Protein AF-A0AAQ3NGY7-F1 (afdb_monomer_lite)

Structure (mmCIF, N/CA/C/O backbone):
data_AF-A0AAQ3NGY7-F1
#
_entry.id   AF-A0AAQ3NGY7-F1
#
loop_
_atom_site.group_PDB
_atom_site.id
_atom_site.type_symbol
_atom_site.label_atom_id
_atom_site.label_alt_id
_atom_site.label_comp_id
_atom_site.label_asym_id
_atom_site.label_entity_id
_atom_site.label_seq_id
_atom_site.pdbx_PDB_ins_code
_atom_site.Cartn_x
_atom_site.Cartn_y
_atom_site.Cartn_z
_atom_site.occupancy
_atom_site.B_iso_or_equiv
_atom_site.auth_seq_id
_atom_site.auth_comp_id
_atom_site.auth_asym_id
_atom_site.auth_atom_id
_atom_site.pdbx_PDB_model_num
ATOM 1 N N . MET A 1 1 ? 16.615 -3.965 -99.301 1.00 40.66 1 MET A N 1
ATOM 2 C CA . MET A 1 1 ? 17.135 -5.156 -98.601 1.00 40.66 1 MET A CA 1
ATOM 3 C C . MET A 1 1 ? 18.200 -4.646 -97.644 1.00 40.66 1 MET A C 1
ATOM 5 O O . MET A 1 1 ? 19.289 -4.328 -98.091 1.00 40.66 1 MET A O 1
ATOM 9 N N . TRP A 1 2 ? 17.831 -4.377 -96.390 1.00 39.50 2 TRP A N 1
ATOM 10 C CA . TRP A 1 2 ? 18.742 -3.807 -95.392 1.00 39.50 2 TRP A CA 1
ATOM 11 C C . TRP A 1 2 ? 19.362 -4.967 -94.616 1.00 39.50 2 TRP A C 1
ATOM 13 O O . TRP A 1 2 ? 18.642 -5.725 -93.971 1.00 39.50 2 TRP A O 1
ATOM 23 N N . THR A 1 3 ? 20.672 -5.150 -94.731 1.00 55.34 3 THR A N 1
ATOM 24 C CA . THR A 1 3 ? 21.420 -6.124 -93.935 1.00 55.34 3 THR A CA 1
ATOM 25 C C . THR A 1 3 ? 21.596 -5.552 -92.530 1.00 55.34 3 THR A C 1
ATOM 27 O O . THR A 1 3 ? 22.329 -4.583 -92.346 1.00 55.34 3 THR A O 1
ATOM 30 N N . LEU A 1 4 ? 20.880 -6.112 -91.553 1.00 51.44 4 LEU A N 1
ATOM 31 C CA . LEU A 1 4 ? 21.079 -5.827 -90.132 1.00 51.44 4 LEU A CA 1
ATOM 32 C C . LEU A 1 4 ? 22.452 -6.364 -89.717 1.00 51.44 4 LEU A C 1
ATOM 34 O O . LEU A 1 4 ? 22.656 -7.573 -89.649 1.00 51.44 4 LEU A O 1
ATOM 38 N N . ASP A 1 5 ? 23.389 -5.454 -89.477 1.00 50.38 5 ASP A N 1
ATOM 39 C CA . ASP A 1 5 ? 24.713 -5.771 -88.957 1.00 50.38 5 ASP A CA 1
ATOM 40 C C . ASP A 1 5 ? 24.608 -6.082 -87.454 1.00 50.38 5 ASP A C 1
ATOM 42 O O . ASP A 1 5 ? 24.429 -5.198 -86.613 1.00 50.38 5 ASP A O 1
ATOM 46 N N . THR A 1 6 ? 24.663 -7.370 -87.112 1.00 61.38 6 THR A N 1
ATOM 47 C CA . THR A 1 6 ? 24.601 -7.896 -85.739 1.00 61.38 6 THR A CA 1
ATOM 48 C C . THR A 1 6 ? 25.964 -7.896 -85.033 1.00 61.38 6 THR A C 1
ATOM 50 O O . THR A 1 6 ? 26.165 -8.657 -84.088 1.00 61.38 6 THR A O 1
ATOM 53 N N . SER A 1 7 ? 26.910 -7.046 -85.447 1.00 60.12 7 SER A N 1
ATOM 54 C CA . SER A 1 7 ? 28.262 -6.991 -84.862 1.00 60.12 7 SER A CA 1
ATOM 55 C C . SER A 1 7 ? 28.332 -6.436 -83.427 1.00 60.12 7 SER A C 1
ATOM 57 O O . SER A 1 7 ? 29.383 -6.502 -82.796 1.00 60.12 7 SER A O 1
ATOM 59 N N . TRP A 1 8 ? 27.226 -5.939 -82.860 1.00 56.81 8 TRP A N 1
ATOM 60 C CA . TRP A 1 8 ? 27.184 -5.356 -81.506 1.00 56.81 8 TRP A CA 1
ATOM 61 C C . TRP A 1 8 ? 26.731 -6.323 -80.398 1.00 56.81 8 TRP A C 1
ATOM 63 O O . TRP A 1 8 ? 26.756 -5.954 -79.228 1.00 56.81 8 TRP A O 1
ATOM 73 N N . LEU A 1 9 ? 26.312 -7.552 -80.730 1.00 55.22 9 LEU A N 1
ATOM 74 C CA . LEU A 1 9 ? 25.715 -8.492 -79.762 1.00 55.22 9 LEU A CA 1
ATOM 75 C C . LEU A 1 9 ? 26.707 -9.466 -79.099 1.00 55.22 9 LEU A C 1
ATOM 77 O O . LEU A 1 9 ? 26.290 -10.327 -78.329 1.00 55.22 9 LEU A O 1
ATOM 81 N N . LEU A 1 10 ? 28.011 -9.329 -79.352 1.00 58.09 10 LEU A N 1
ATOM 82 C CA . LEU A 1 10 ? 29.058 -10.175 -78.762 1.00 58.09 10 LEU A CA 1
ATOM 83 C C . LEU A 1 10 ? 30.202 -9.353 -78.155 1.00 58.09 10 LEU A C 1
ATOM 85 O O . LEU A 1 10 ? 31.378 -9.644 -78.362 1.00 58.09 10 LEU A O 1
ATOM 89 N N . THR A 1 11 ? 29.878 -8.335 -77.357 1.00 59.56 11 THR A N 1
ATOM 90 C CA . THR A 1 11 ? 30.854 -7.847 -76.379 1.00 59.56 11 THR A CA 1
ATOM 91 C C . THR A 1 11 ? 30.795 -8.768 -75.156 1.00 59.56 11 THR A C 1
ATOM 93 O O . THR A 1 11 ? 29.754 -8.866 -74.503 1.00 59.56 11 THR A O 1
ATOM 96 N N . PRO A 1 12 ? 31.870 -9.508 -74.830 1.00 55.53 12 PRO A N 1
ATOM 97 C CA . PRO A 1 12 ? 31.895 -10.276 -73.598 1.00 55.53 12 PRO A CA 1
ATOM 98 C C . PRO A 1 12 ? 31.772 -9.295 -72.432 1.00 55.53 12 PRO A C 1
ATOM 100 O O . PRO A 1 12 ? 32.579 -8.371 -72.301 1.00 55.53 12 PRO A O 1
ATOM 103 N N . ILE A 1 13 ? 30.756 -9.491 -71.588 1.00 62.22 13 ILE A N 1
ATOM 104 C CA . ILE A 1 13 ? 30.652 -8.818 -70.294 1.00 62.22 13 ILE A CA 1
ATOM 105 C C . ILE A 1 13 ? 31.913 -9.203 -69.530 1.00 62.22 13 ILE A C 1
ATOM 107 O O . ILE A 1 13 ? 32.060 -10.332 -69.066 1.00 62.22 13 ILE A O 1
ATOM 111 N N . LYS A 1 14 ? 32.863 -8.271 -69.474 1.00 49.41 14 LYS A N 1
ATOM 112 C CA . LYS A 1 14 ? 34.100 -8.416 -68.720 1.00 49.41 14 LYS A CA 1
ATOM 113 C C . LYS A 1 14 ? 33.700 -8.619 -67.257 1.00 49.41 14 LYS A C 1
ATOM 115 O O . LYS A 1 14 ? 33.119 -7.693 -66.688 1.00 49.41 14 LYS A O 1
ATOM 120 N N . PRO A 1 15 ? 33.953 -9.786 -66.638 1.00 56.72 15 PRO A N 1
ATOM 121 C CA . PRO A 1 15 ? 33.690 -9.938 -65.221 1.00 56.72 15 PRO A CA 1
ATOM 122 C C . PRO A 1 15 ? 34.604 -8.958 -64.491 1.00 56.72 15 PRO A C 1
ATOM 124 O O . PRO A 1 15 ? 35.832 -9.028 -64.595 1.00 56.72 15 PRO A O 1
ATOM 127 N N . SER A 1 16 ? 33.993 -7.993 -63.808 1.00 60.56 16 SER A N 1
ATOM 128 C CA . SER A 1 16 ? 34.690 -7.119 -62.875 1.00 60.56 16 SER A CA 1
ATOM 129 C C . SER A 1 16 ? 35.512 -7.992 -61.925 1.00 60.56 16 SER A C 1
ATOM 131 O O . SER A 1 16 ? 34.983 -8.987 -61.421 1.00 60.56 16 SER A O 1
ATOM 133 N N . PRO A 1 17 ? 36.789 -7.671 -61.666 1.00 50.34 17 PRO A N 1
ATOM 134 C CA . PRO A 1 17 ? 37.567 -8.425 -60.704 1.00 50.34 17 PRO A CA 1
ATOM 135 C C . PRO A 1 17 ? 36.963 -8.175 -59.322 1.00 50.34 17 PRO A C 1
ATOM 137 O O . PRO A 1 17 ? 37.227 -7.157 -58.687 1.00 50.34 17 PRO A O 1
ATOM 140 N N . LEU A 1 18 ? 36.169 -9.126 -58.835 1.00 56.53 18 LEU A N 1
ATOM 141 C CA . LEU A 1 18 ? 35.694 -9.197 -57.453 1.00 56.53 18 LEU A CA 1
ATOM 142 C C . LEU A 1 18 ? 36.848 -9.531 -56.483 1.00 56.53 18 LEU A C 1
ATOM 144 O O . LEU A 1 18 ? 36.648 -10.209 -55.492 1.00 56.53 18 LEU A O 1
ATOM 148 N N . ASN A 1 19 ? 38.074 -9.098 -56.773 1.00 60.59 19 ASN A N 1
ATOM 149 C CA . ASN A 1 19 ? 39.289 -9.496 -56.070 1.00 60.59 19 ASN A CA 1
ATOM 150 C C . ASN A 1 19 ? 40.207 -8.280 -55.896 1.00 60.59 19 ASN A C 1
ATOM 152 O O . ASN A 1 19 ? 41.354 -8.273 -56.329 1.00 60.59 19 ASN A O 1
ATOM 156 N N . HIS A 1 20 ? 39.693 -7.221 -55.281 1.00 59.25 20 HIS A N 1
ATOM 157 C CA . HIS A 1 20 ? 40.543 -6.297 -54.535 1.00 59.25 20 HIS A CA 1
ATOM 158 C C . HIS A 1 20 ? 39.789 -5.838 -53.292 1.00 59.25 20 HIS A C 1
ATOM 160 O O . HIS A 1 20 ? 39.541 -4.655 -53.064 1.00 59.25 20 HIS A O 1
ATOM 166 N N . LEU A 1 21 ? 39.369 -6.822 -52.497 1.00 58.41 21 LEU A N 1
ATOM 167 C CA . LEU A 1 21 ? 38.907 -6.595 -51.139 1.00 58.41 21 LEU A CA 1
ATOM 168 C C . LEU A 1 21 ? 40.142 -6.181 -50.330 1.00 58.41 21 LEU A C 1
ATOM 170 O O . LEU A 1 21 ? 40.840 -7.015 -49.758 1.00 58.41 21 LEU A O 1
ATOM 174 N N . PHE A 1 22 ? 40.486 -4.890 -50.403 1.00 66.62 22 PHE A N 1
ATOM 175 C CA . PHE A 1 22 ? 41.621 -4.312 -49.692 1.00 66.62 22 PHE A CA 1
ATOM 176 C C . PHE A 1 22 ? 41.545 -4.760 -48.226 1.00 66.62 22 PHE A C 1
ATOM 178 O O . PHE A 1 22 ? 40.459 -4.689 -47.646 1.00 66.62 22 PHE A O 1
ATOM 185 N N . PRO A 1 23 ? 42.646 -5.175 -47.585 1.00 72.56 23 PRO A N 1
ATOM 186 C CA . PRO A 1 23 ? 42.620 -5.674 -46.207 1.00 72.56 23 PRO A CA 1
ATOM 187 C C . PRO A 1 23 ? 41.948 -4.698 -45.221 1.00 72.56 23 PRO A C 1
ATOM 189 O O . PRO A 1 23 ? 41.300 -5.125 -44.268 1.00 72.56 23 PRO A O 1
ATOM 192 N N . GLY A 1 24 ? 41.993 -3.389 -45.506 1.00 77.44 24 GLY A N 1
ATOM 193 C CA . GLY A 1 24 ? 41.265 -2.367 -44.747 1.00 77.44 24 GLY A CA 1
ATOM 194 C C . GLY A 1 24 ? 39.735 -2.452 -44.844 1.00 77.44 24 GLY A C 1
ATOM 195 O O . GLY A 1 24 ? 39.053 -2.158 -43.870 1.00 77.44 24 GLY A O 1
ATOM 196 N N . THR A 1 25 ? 39.170 -2.901 -45.967 1.00 84.00 25 THR A N 1
ATOM 197 C CA . THR A 1 25 ? 37.710 -3.078 -46.111 1.00 84.00 25 THR A CA 1
ATOM 198 C C . THR A 1 25 ? 37.188 -4.242 -45.275 1.00 84.00 25 THR A C 1
ATOM 200 O O . THR A 1 25 ? 36.150 -4.109 -44.637 1.00 84.00 25 THR A O 1
ATOM 203 N N . ILE A 1 26 ? 37.941 -5.344 -45.194 1.00 86.31 26 ILE A N 1
ATOM 204 C CA . ILE A 1 26 ? 37.611 -6.487 -44.327 1.00 86.31 26 ILE A CA 1
ATOM 205 C C . ILE A 1 26 ? 37.665 -6.066 -42.863 1.00 86.31 26 ILE A C 1
ATOM 207 O O . ILE A 1 26 ? 36.764 -6.391 -42.097 1.00 86.31 26 ILE A O 1
ATOM 211 N N . PHE A 1 27 ? 38.695 -5.307 -42.485 1.00 88.19 27 PHE A N 1
ATOM 212 C CA . PHE A 1 27 ? 38.842 -4.799 -41.126 1.00 88.19 27 PHE A CA 1
ATOM 213 C C . PHE A 1 27 ? 37.678 -3.886 -40.723 1.00 88.19 27 PHE A C 1
ATOM 215 O O . PHE A 1 27 ? 37.120 -4.051 -39.644 1.00 88.19 27 PHE A O 1
ATOM 222 N N . LEU A 1 28 ? 37.260 -2.969 -41.602 1.00 88.94 28 LEU A N 1
ATOM 223 C CA . LEU A 1 28 ? 36.109 -2.099 -41.350 1.00 88.94 28 LEU A CA 1
ATOM 224 C C . LEU A 1 28 ? 34.794 -2.878 -41.266 1.00 88.94 28 LEU A C 1
ATOM 226 O O . LEU A 1 28 ? 33.952 -2.554 -40.436 1.00 88.94 28 LEU A O 1
ATOM 230 N N . LEU A 1 29 ? 34.619 -3.914 -42.086 1.00 89.38 29 LEU A N 1
ATOM 231 C CA . LEU A 1 29 ? 33.411 -4.739 -42.087 1.00 89.38 29 LEU A CA 1
ATOM 232 C C . LEU A 1 29 ? 33.351 -5.651 -40.850 1.00 89.38 29 LEU A C 1
ATOM 234 O O . LEU A 1 29 ? 32.287 -5.812 -40.261 1.00 89.38 29 LEU A O 1
ATOM 238 N N . LEU A 1 30 ? 34.498 -6.169 -40.399 1.00 89.50 30 LEU A N 1
ATOM 239 C CA . LEU A 1 30 ? 34.632 -6.902 -39.138 1.00 89.50 30 LEU A CA 1
ATOM 240 C C . LEU A 1 30 ? 34.404 -5.987 -37.928 1.00 89.50 30 LEU A C 1
ATOM 242 O O . LEU A 1 30 ? 33.707 -6.374 -36.996 1.00 89.50 30 LEU A O 1
ATOM 246 N N . LEU A 1 31 ? 34.945 -4.766 -37.954 1.00 90.00 31 LEU A N 1
ATOM 247 C CA . LEU A 1 31 ? 34.706 -3.756 -36.924 1.00 90.00 31 LEU A CA 1
ATOM 248 C C . LEU A 1 31 ? 33.225 -3.370 -36.875 1.00 90.00 31 LEU A C 1
ATOM 250 O O . LEU A 1 31 ? 32.654 -3.292 -35.794 1.00 90.00 31 LEU A O 1
ATOM 254 N N . LEU A 1 32 ? 32.584 -3.191 -38.031 1.00 91.25 32 LEU A N 1
ATOM 255 C CA . LEU A 1 32 ? 31.153 -2.922 -38.121 1.00 91.25 32 LEU A CA 1
ATOM 256 C C . LEU A 1 32 ? 30.330 -4.100 -37.586 1.00 91.25 32 LEU A C 1
ATOM 258 O O . LEU A 1 32 ? 29.405 -3.876 -36.819 1.00 91.25 32 LEU A O 1
ATOM 262 N N . LEU A 1 33 ? 30.686 -5.345 -37.916 1.00 89.44 33 LEU A N 1
ATOM 263 C CA . LEU A 1 33 ? 30.034 -6.537 -37.361 1.00 89.44 33 LEU A CA 1
ATOM 264 C C . LEU A 1 33 ? 30.200 -6.634 -35.839 1.00 89.44 33 LEU A C 1
ATOM 266 O O . LEU A 1 33 ? 29.231 -6.933 -35.149 1.00 89.44 33 LEU A O 1
ATOM 270 N N . LEU A 1 34 ? 31.387 -6.335 -35.303 1.00 88.44 34 LEU A N 1
ATOM 271 C CA . LEU A 1 34 ? 31.624 -6.300 -33.856 1.00 88.44 34 LEU A CA 1
ATOM 272 C C . LEU A 1 34 ? 30.818 -5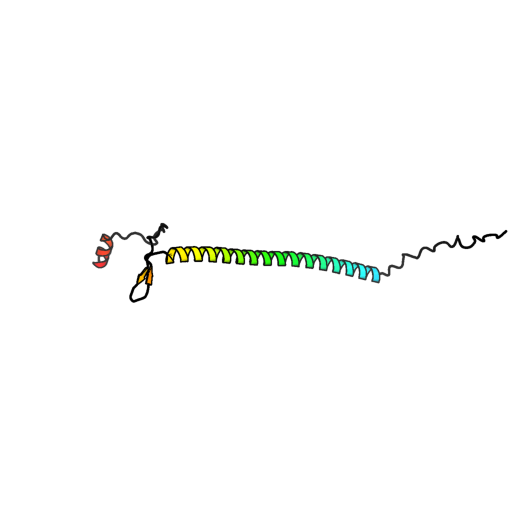.191 -33.169 1.00 88.44 34 LEU A C 1
ATOM 274 O O . LEU A 1 34 ? 30.259 -5.419 -32.098 1.00 88.44 34 LEU A O 1
ATOM 278 N N . LEU A 1 35 ? 30.714 -4.014 -33.791 1.00 88.50 35 LEU A N 1
ATOM 279 C CA . LEU A 1 35 ? 29.892 -2.914 -33.288 1.00 88.50 35 LEU A CA 1
ATOM 280 C C . LEU A 1 35 ? 28.395 -3.235 -33.361 1.00 88.50 35 LEU A C 1
ATOM 282 O O . LEU A 1 35 ? 27.672 -2.920 -32.423 1.00 88.50 35 LEU A O 1
ATOM 286 N N . LEU A 1 36 ? 27.931 -3.896 -34.424 1.00 88.75 36 LEU A N 1
ATOM 287 C CA . LEU A 1 36 ? 26.537 -4.324 -34.566 1.00 88.75 36 LEU A CA 1
ATOM 288 C C . LEU A 1 36 ? 26.175 -5.413 -33.553 1.00 88.75 36 LEU A C 1
ATOM 290 O O . LEU A 1 36 ? 25.120 -5.335 -32.929 1.00 88.75 36 LEU A O 1
ATOM 294 N N . GLN A 1 37 ? 27.064 -6.383 -33.333 1.00 85.00 37 GLN A N 1
ATOM 295 C CA . GLN A 1 37 ? 26.879 -7.414 -32.314 1.00 85.00 37 GLN A CA 1
ATOM 296 C C . GLN A 1 37 ? 26.864 -6.804 -30.904 1.00 85.00 37 GLN A C 1
ATOM 298 O O . GLN A 1 37 ? 26.015 -7.153 -30.088 1.00 85.00 37 GLN A O 1
ATOM 303 N N . GLY A 1 38 ? 27.765 -5.856 -30.626 1.00 79.25 38 GLY A N 1
ATOM 304 C CA . GLY A 1 38 ? 27.795 -5.130 -29.356 1.00 79.25 38 GLY A CA 1
ATOM 305 C C . GLY A 1 38 ? 26.537 -4.289 -29.131 1.00 79.25 38 GLY A C 1
ATOM 306 O O . GLY A 1 38 ? 25.947 -4.345 -28.057 1.00 79.25 38 GLY A O 1
ATOM 307 N N . PHE A 1 39 ? 26.083 -3.560 -30.152 1.00 80.25 39 PHE A N 1
ATOM 308 C CA . PHE A 1 39 ? 24.863 -2.755 -30.087 1.00 80.25 39 PHE A CA 1
ATOM 309 C C . PHE A 1 39 ? 23.616 -3.617 -29.847 1.00 80.25 39 PHE A C 1
ATOM 311 O O . PHE A 1 39 ? 22.794 -3.273 -29.002 1.00 80.25 39 PHE A O 1
ATOM 318 N N . PHE A 1 40 ? 23.514 -4.768 -30.520 1.00 75.31 40 PHE A N 1
ATOM 319 C CA . PHE A 1 40 ? 22.421 -5.724 -30.328 1.00 75.31 40 PHE A CA 1
ATOM 320 C C . PHE A 1 40 ? 22.347 -6.237 -28.879 1.00 75.31 40 PHE A C 1
ATOM 322 O O . PHE A 1 40 ? 21.279 -6.213 -28.272 1.00 75.31 40 PHE A O 1
ATOM 329 N N . VAL A 1 41 ? 23.490 -6.604 -28.284 1.00 69.19 41 VAL A N 1
ATOM 330 C CA . VAL A 1 41 ? 23.561 -7.047 -26.878 1.00 69.19 41 VAL A CA 1
ATOM 331 C C . VAL A 1 41 ? 23.191 -5.921 -25.904 1.00 69.19 41 VAL A C 1
ATOM 333 O O . VAL A 1 41 ? 22.519 -6.171 -24.905 1.00 69.19 41 VAL A O 1
ATOM 336 N N . ILE A 1 42 ? 23.583 -4.675 -26.191 1.00 71.81 42 ILE A N 1
ATOM 337 C CA . ILE A 1 42 ? 23.223 -3.512 -25.362 1.00 71.81 42 ILE A CA 1
ATOM 338 C C . ILE A 1 42 ? 21.710 -3.250 -25.415 1.00 71.81 42 ILE A C 1
ATOM 340 O O . ILE A 1 42 ? 21.105 -3.010 -24.373 1.00 71.81 42 ILE A O 1
ATOM 344 N N . SER A 1 43 ? 21.083 -3.338 -26.593 1.00 72.88 43 SER A N 1
ATOM 345 C CA . SER A 1 43 ? 19.629 -3.162 -26.734 1.00 72.88 43 SER A CA 1
ATOM 346 C C . SER A 1 43 ? 18.822 -4.234 -25.991 1.00 72.88 43 SER A C 1
ATOM 348 O O . SER A 1 43 ? 17.789 -3.923 -25.399 1.00 72.88 43 SER A O 1
ATOM 350 N N . GLU A 1 44 ? 19.289 -5.484 -25.979 1.00 77.12 44 GLU A N 1
ATOM 351 C CA . GLU A 1 44 ? 18.623 -6.564 -25.242 1.00 77.12 44 GLU A CA 1
ATOM 352 C C . GLU A 1 44 ? 18.763 -6.400 -23.717 1.00 77.12 44 GLU A C 1
ATOM 354 O O . GLU A 1 44 ? 17.814 -6.651 -22.970 1.00 77.12 44 GLU A O 1
ATOM 359 N N . PHE A 1 45 ? 19.903 -5.879 -23.248 1.00 71.06 45 PHE A N 1
ATOM 360 C CA . PHE A 1 45 ? 20.116 -5.566 -21.832 1.00 71.06 45 PHE A CA 1
ATOM 361 C C . PHE A 1 45 ? 19.201 -4.433 -21.335 1.00 71.06 45 PHE A C 1
ATOM 363 O O . PHE A 1 45 ? 18.657 -4.511 -20.233 1.00 71.06 45 PHE A O 1
ATOM 370 N N . ASP A 1 46 ? 18.987 -3.405 -22.158 1.00 79.56 46 ASP A N 1
ATOM 371 C CA . ASP A 1 46 ? 18.145 -2.254 -21.810 1.00 79.56 46 ASP A CA 1
ATOM 372 C C . ASP A 1 46 ? 16.653 -2.637 -21.730 1.00 79.56 46 ASP A C 1
ATOM 374 O O . ASP A 1 46 ? 15.927 -2.207 -20.834 1.00 79.56 46 ASP A O 1
ATOM 378 N N . SER A 1 47 ? 16.198 -3.551 -22.597 1.00 81.00 47 SER A N 1
ATOM 379 C CA . SER A 1 47 ? 14.829 -4.086 -22.555 1.00 81.00 47 SER A CA 1
ATOM 380 C C . SER A 1 47 ? 14.541 -4.879 -21.270 1.00 81.00 47 SER A C 1
ATOM 382 O O . SER A 1 47 ? 13.487 -4.708 -20.647 1.00 81.00 47 SER A O 1
ATOM 384 N N . ALA A 1 48 ? 15.488 -5.704 -20.814 1.00 83.06 48 ALA A N 1
ATOM 385 C CA . ALA A 1 48 ? 15.348 -6.434 -19.553 1.00 83.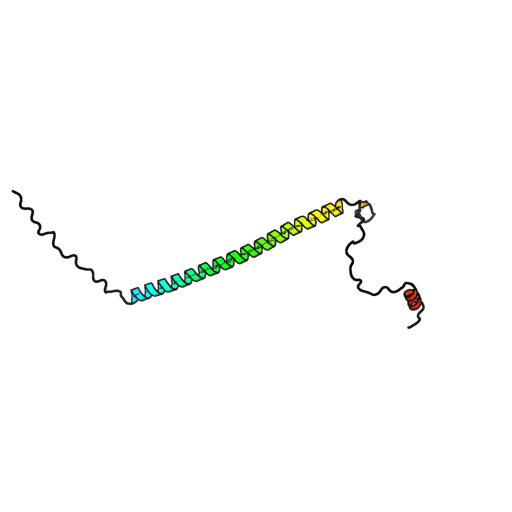06 48 ALA A CA 1
ATOM 386 C C . ALA A 1 48 ? 15.341 -5.492 -18.332 1.00 83.06 48 ALA A C 1
ATOM 388 O O . ALA A 1 48 ? 14.636 -5.731 -17.351 1.00 83.06 48 ALA A O 1
ATOM 389 N N . LEU A 1 49 ? 16.097 -4.393 -18.394 1.00 84.00 49 LEU A N 1
ATOM 390 C CA . LEU A 1 49 ? 16.144 -3.398 -17.327 1.00 84.00 49 LEU A CA 1
ATOM 391 C C . LEU A 1 49 ? 14.848 -2.574 -17.264 1.00 84.00 49 LEU A C 1
ATOM 393 O O . LEU A 1 49 ? 14.301 -2.382 -16.177 1.00 84.00 49 LEU A O 1
ATOM 397 N N . LEU A 1 50 ? 14.310 -2.166 -18.418 1.00 83.62 50 LEU A N 1
ATOM 398 C CA . LEU A 1 50 ? 13.019 -1.479 -18.519 1.00 83.62 50 LEU A CA 1
ATOM 399 C C . LEU A 1 50 ? 11.868 -2.331 -17.975 1.00 83.62 50 LEU A C 1
ATOM 401 O O . LEU A 1 50 ? 11.100 -1.855 -17.142 1.00 83.62 50 LEU A O 1
ATOM 405 N N . THR A 1 51 ? 11.789 -3.609 -18.354 1.00 85.56 51 THR A N 1
ATOM 406 C CA . THR A 1 51 ? 10.725 -4.509 -17.867 1.00 85.56 51 THR A CA 1
ATOM 407 C C . THR A 1 51 ? 10.795 -4.741 -16.354 1.00 85.56 51 THR A C 1
ATOM 409 O O . THR A 1 51 ? 9.762 -4.823 -15.686 1.00 85.56 51 THR A O 1
ATOM 412 N N . LEU A 1 52 ? 11.998 -4.791 -15.772 1.00 86.25 52 LEU A N 1
ATOM 413 C CA . LEU A 1 52 ? 12.171 -4.901 -14.323 1.00 86.25 52 LEU A CA 1
ATOM 414 C C . LEU A 1 52 ? 11.707 -3.636 -13.591 1.00 86.25 52 LEU A C 1
ATOM 416 O O . LEU A 1 52 ? 11.073 -3.737 -12.537 1.00 86.25 52 LEU A O 1
ATOM 420 N N . ILE A 1 53 ? 12.005 -2.452 -14.132 1.00 86.19 53 ILE A N 1
ATOM 421 C CA . ILE A 1 53 ? 11.545 -1.179 -13.563 1.00 86.19 53 ILE A CA 1
ATOM 422 C C . ILE A 1 53 ? 10.019 -1.090 -13.636 1.00 86.19 53 ILE A C 1
ATOM 424 O O . ILE A 1 53 ? 9.387 -0.831 -12.612 1.00 86.19 53 ILE A O 1
ATOM 428 N N . GLU A 1 54 ? 9.423 -1.400 -14.789 1.00 86.19 54 GLU A N 1
ATOM 429 C CA . GLU A 1 54 ? 7.966 -1.421 -14.960 1.00 86.19 54 GLU A CA 1
ATOM 430 C C . GLU A 1 54 ? 7.288 -2.383 -13.978 1.00 86.19 54 GLU A C 1
ATOM 432 O O . GLU A 1 54 ? 6.299 -2.022 -13.340 1.00 86.19 54 GLU A O 1
ATOM 437 N N . HIS A 1 55 ? 7.848 -3.579 -13.775 1.00 91.50 55 HIS A N 1
ATOM 438 C CA . HIS A 1 55 ? 7.301 -4.544 -12.824 1.00 91.50 55 HIS A CA 1
ATOM 439 C C . HIS A 1 55 ? 7.340 -4.025 -11.380 1.00 91.50 55 HIS A C 1
ATOM 441 O O . HIS A 1 55 ? 6.385 -4.198 -10.621 1.00 91.50 55 HIS A O 1
ATOM 447 N N . ARG A 1 56 ? 8.428 -3.353 -10.979 1.00 90.19 56 ARG A N 1
ATOM 448 C CA . ARG A 1 56 ? 8.521 -2.753 -9.640 1.00 90.19 56 ARG A CA 1
ATOM 449 C C . ARG A 1 56 ? 7.533 -1.608 -9.461 1.00 90.19 56 ARG A C 1
ATOM 451 O O . ARG A 1 56 ? 6.910 -1.517 -8.405 1.00 90.19 56 ARG A O 1
ATOM 458 N N . GLU A 1 57 ? 7.382 -0.752 -10.463 1.00 91.38 57 GLU A N 1
ATOM 459 C CA . GLU A 1 57 ? 6.404 0.332 -10.419 1.00 91.38 57 GLU A CA 1
ATOM 460 C C . GLU A 1 57 ? 4.972 -0.192 -10.346 1.00 91.38 57 GLU A C 1
ATOM 462 O O . GLU A 1 57 ? 4.171 0.328 -9.569 1.00 91.38 57 GLU A O 1
ATOM 467 N N . ASP A 1 58 ? 4.650 -1.236 -11.107 1.00 92.12 58 ASP A N 1
ATOM 468 C CA . ASP A 1 58 ? 3.333 -1.863 -11.079 1.00 92.12 58 ASP A CA 1
ATOM 469 C C . ASP A 1 58 ? 3.034 -2.490 -9.710 1.00 92.12 58 ASP A C 1
ATOM 471 O O . ASP A 1 58 ? 1.978 -2.237 -9.129 1.00 92.12 58 ASP A O 1
ATOM 475 N N . LEU A 1 59 ? 3.997 -3.200 -9.110 1.00 92.62 59 LEU A N 1
ATOM 476 C CA . LEU A 1 59 ? 3.860 -3.732 -7.750 1.00 92.62 59 LEU A CA 1
ATOM 477 C C . LEU A 1 59 ? 3.602 -2.628 -6.716 1.00 92.62 59 LEU A C 1
ATOM 479 O O . LEU A 1 59 ? 2.744 -2.786 -5.843 1.00 92.62 59 LEU A O 1
ATOM 483 N N . VAL A 1 60 ? 4.314 -1.500 -6.811 1.00 94.25 60 VAL A N 1
ATOM 484 C CA . VAL A 1 60 ? 4.102 -0.350 -5.919 1.00 94.25 60 VAL A CA 1
ATOM 485 C C . VAL A 1 60 ? 2.710 0.244 -6.130 1.00 94.25 60 VAL A C 1
ATOM 487 O O . VAL A 1 60 ? 1.995 0.465 -5.152 1.00 94.25 60 VAL A O 1
ATOM 490 N N . LYS A 1 61 ? 2.284 0.445 -7.381 1.00 95.25 61 LYS A N 1
ATOM 491 C CA . LYS A 1 61 ? 0.944 0.957 -7.708 1.00 95.25 61 LYS A CA 1
ATOM 492 C C . LYS A 1 61 ? -0.147 0.040 -7.159 1.00 95.25 61 LYS A C 1
ATOM 494 O O . LYS A 1 61 ? -1.052 0.512 -6.476 1.00 95.25 61 LYS A O 1
ATOM 499 N N . GLN A 1 62 ? -0.039 -1.269 -7.379 1.00 93.06 62 GLN A N 1
ATOM 500 C CA . GLN A 1 62 ? -0.996 -2.245 -6.857 1.00 93.06 62 GLN A CA 1
ATOM 501 C C . GLN A 1 62 ? -1.027 -2.277 -5.323 1.00 93.06 62 GLN A C 1
ATOM 503 O O . GLN A 1 62 ? -2.104 -2.391 -4.737 1.00 93.06 62 GLN A O 1
ATOM 508 N N . CYS A 1 63 ? 0.134 -2.173 -4.668 1.00 94.50 63 CYS A N 1
ATOM 509 C CA . CYS A 1 63 ? 0.233 -2.107 -3.210 1.00 94.50 63 CYS A CA 1
ATOM 510 C C . CYS A 1 63 ? -0.485 -0.870 -2.663 1.00 94.50 63 CYS A C 1
ATOM 512 O O . CYS A 1 63 ? -1.309 -0.992 -1.758 1.00 94.50 63 CYS A O 1
ATOM 514 N N . LEU A 1 64 ? -0.237 0.301 -3.257 1.00 96.44 64 LEU A N 1
ATOM 515 C CA . LEU A 1 64 ? -0.893 1.545 -2.861 1.00 96.44 64 LEU A CA 1
ATOM 516 C C . LEU A 1 64 ? -2.404 1.479 -3.084 1.00 96.44 64 LEU A C 1
ATOM 518 O O . LEU A 1 64 ? -3.153 1.790 -2.168 1.00 96.44 64 LEU A O 1
ATOM 522 N N . LEU A 1 65 ? -2.865 0.992 -4.240 1.00 97.12 65 LEU A N 1
ATOM 523 C CA . LEU A 1 65 ? -4.296 0.848 -4.526 1.00 97.12 65 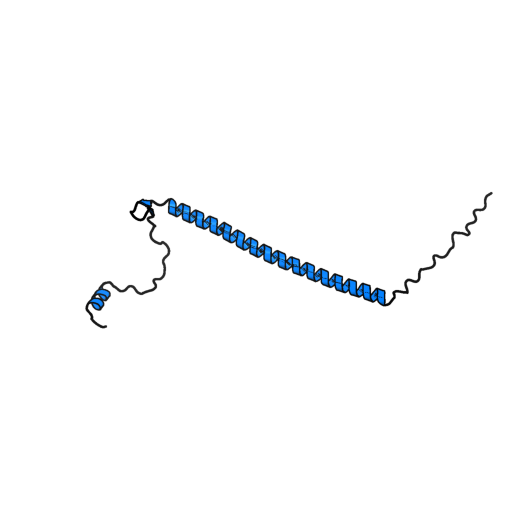LEU A CA 1
ATOM 524 C C . LEU A 1 65 ? -4.999 -0.071 -3.518 1.00 97.12 65 LEU A C 1
ATOM 526 O O . LEU A 1 65 ? -6.035 0.290 -2.957 1.00 97.12 65 LEU A O 1
ATOM 530 N N . LYS A 1 66 ? -4.423 -1.250 -3.249 1.00 96.19 66 LYS A N 1
ATOM 531 C CA . LYS A 1 66 ? -4.965 -2.194 -2.259 1.00 96.19 66 LYS A CA 1
ATOM 532 C C . LYS A 1 66 ? -4.909 -1.621 -0.843 1.00 96.19 66 LYS A C 1
ATOM 534 O O . LYS A 1 66 ? -5.857 -1.799 -0.082 1.00 96.19 66 LYS A O 1
ATOM 539 N N . GLY A 1 67 ? -3.831 -0.915 -0.504 1.00 95.00 67 GLY A N 1
ATOM 540 C CA . GLY A 1 67 ? -3.665 -0.227 0.773 1.00 95.00 67 GLY A CA 1
ATOM 541 C C . GLY A 1 67 ? -4.728 0.847 0.987 1.00 95.00 67 GLY A C 1
ATOM 542 O O . GLY A 1 67 ? -5.382 0.852 2.025 1.00 95.00 67 GLY A O 1
ATOM 543 N N . THR A 1 68 ? -4.974 1.697 -0.012 1.00 96.25 68 THR A N 1
ATOM 544 C CA . THR A 1 68 ? -6.024 2.722 0.037 1.00 96.25 68 THR A CA 1
ATOM 545 C C . THR A 1 68 ? -7.402 2.097 0.210 1.00 96.25 68 THR A C 1
ATOM 547 O O . THR A 1 68 ? -8.159 2.542 1.066 1.00 96.25 68 THR A O 1
ATOM 550 N N . HIS A 1 69 ? -7.715 1.035 -0.535 1.00 96.38 69 HIS A N 1
ATOM 551 C CA . HIS A 1 69 ? -8.994 0.338 -0.396 1.00 96.38 69 HIS A CA 1
ATOM 552 C C . HIS A 1 69 ? -9.190 -0.245 1.014 1.00 96.38 69 HIS A C 1
ATOM 554 O O . HIS A 1 69 ? -10.271 -0.141 1.589 1.00 96.38 69 HIS A O 1
ATOM 560 N N . LEU A 1 70 ? -8.139 -0.828 1.600 1.00 96.25 70 LEU A N 1
ATOM 561 C CA . LEU A 1 70 ? -8.183 -1.355 2.963 1.00 96.25 70 LEU A CA 1
ATOM 562 C C . LEU A 1 70 ? -8.377 -0.243 4.001 1.00 96.25 70 LEU A C 1
ATOM 564 O O . LEU A 1 70 ? -9.226 -0.372 4.879 1.00 96.25 70 LEU A O 1
ATOM 568 N N . VAL A 1 71 ? -7.603 0.841 3.903 1.00 95.56 71 VAL A N 1
ATOM 569 C CA . VAL A 1 71 ? -7.703 1.978 4.829 1.00 95.56 71 VAL A CA 1
ATOM 570 C C . VAL A 1 71 ? -9.078 2.626 4.737 1.00 95.56 71 VAL A C 1
ATOM 572 O O . VAL A 1 71 ? -9.656 2.932 5.774 1.00 95.56 71 VAL A O 1
ATOM 575 N N . GLN A 1 72 ? -9.631 2.766 3.531 1.00 95.88 72 GLN A N 1
ATOM 576 C CA . GLN A 1 72 ? -10.984 3.279 3.337 1.00 95.88 72 GLN A CA 1
ATOM 577 C C . GLN A 1 72 ? -12.019 2.386 4.029 1.00 95.88 72 GLN A C 1
ATOM 579 O O . GLN A 1 72 ? -12.811 2.882 4.818 1.00 95.88 72 GLN A O 1
ATOM 584 N N . ALA A 1 73 ? -11.960 1.066 3.824 1.00 93.88 73 ALA A N 1
ATOM 585 C CA . ALA A 1 73 ? -12.884 0.135 4.470 1.00 93.88 73 ALA A CA 1
ATOM 586 C C . ALA A 1 73 ? -12.779 0.162 6.007 1.00 93.88 73 ALA A C 1
ATOM 588 O O . ALA A 1 73 ? -13.788 0.054 6.703 1.00 93.88 73 ALA A O 1
ATOM 589 N N . ILE A 1 74 ? -11.565 0.324 6.547 1.00 92.31 74 ILE A N 1
ATOM 590 C CA . ILE A 1 74 ? -11.345 0.494 7.990 1.00 92.31 74 ILE A CA 1
ATOM 591 C C . ILE A 1 74 ? -11.935 1.822 8.468 1.00 92.31 74 ILE A C 1
ATOM 593 O O . ILE A 1 74 ? -12.616 1.842 9.488 1.00 92.31 74 ILE A O 1
ATOM 597 N N . ALA A 1 75 ? -11.689 2.919 7.749 1.00 92.75 75 ALA A N 1
ATOM 598 C CA . ALA A 1 75 ? -12.230 4.229 8.085 1.00 92.75 75 ALA A CA 1
ATOM 599 C C . ALA A 1 75 ? -13.762 4.200 8.086 1.00 92.75 75 ALA A C 1
ATOM 601 O O . ALA A 1 75 ? -14.369 4.586 9.078 1.00 92.75 75 ALA A O 1
ATOM 602 N N . ASP A 1 76 ? -14.382 3.656 7.039 1.00 93.38 76 ASP A N 1
ATOM 603 C CA . ASP A 1 76 ? -15.834 3.510 6.943 1.00 93.38 76 ASP A CA 1
ATOM 604 C C . ASP A 1 76 ? -16.380 2.687 8.122 1.00 93.38 76 ASP A C 1
ATOM 606 O O . ASP A 1 76 ? -17.334 3.099 8.784 1.00 93.38 76 ASP A O 1
ATOM 610 N N . ALA A 1 77 ? -15.739 1.563 8.460 1.00 89.38 77 ALA A N 1
ATOM 611 C CA . ALA A 1 77 ? -16.129 0.743 9.606 1.00 89.38 77 ALA A CA 1
ATOM 612 C C . ALA A 1 77 ? -15.995 1.485 10.947 1.00 89.38 77 ALA A C 1
ATOM 614 O O . ALA A 1 77 ? -16.863 1.343 11.804 1.00 89.38 77 ALA A O 1
ATOM 615 N N . LEU A 1 78 ? -14.936 2.279 11.132 1.00 87.94 78 LEU A N 1
ATOM 616 C CA . LEU A 1 78 ? -14.699 3.047 12.356 1.00 87.94 78 LEU A CA 1
ATOM 617 C C . LEU A 1 78 ? -15.654 4.234 12.495 1.00 87.94 78 LEU A C 1
ATOM 619 O O . LEU A 1 78 ? -16.192 4.447 13.576 1.00 87.94 78 LEU A O 1
ATOM 623 N N . PHE A 1 79 ? -15.896 4.985 11.421 1.00 87.25 79 PHE A N 1
ATOM 624 C CA . PHE A 1 79 ? -16.771 6.161 11.441 1.00 87.25 79 PHE A CA 1
ATOM 625 C C . PHE A 1 79 ? -18.263 5.810 11.448 1.00 87.25 79 PHE A C 1
ATOM 627 O O . PHE A 1 79 ? -19.087 6.666 11.755 1.00 87.25 79 PHE A O 1
ATOM 634 N N . THR A 1 80 ? -18.623 4.556 11.163 1.00 87.75 80 THR A N 1
ATOM 635 C CA . THR A 1 80 ? -19.998 4.059 11.343 1.00 87.75 80 THR A CA 1
ATOM 636 C C . THR A 1 80 ? -20.301 3.702 12.810 1.00 87.75 80 THR A C 1
ATOM 638 O O . THR A 1 80 ? -21.463 3.516 13.176 1.00 87.75 80 THR A O 1
ATOM 641 N N . LEU A 1 81 ? -19.285 3.592 13.676 1.00 85.94 81 LEU A N 1
ATOM 642 C CA . LEU A 1 81 ? -19.481 3.302 15.099 1.00 85.94 81 LEU A CA 1
ATOM 643 C C . LEU A 1 81 ? -20.014 4.530 15.855 1.00 85.94 81 LE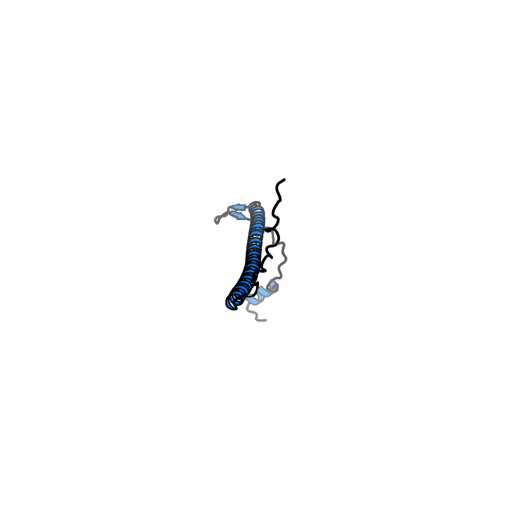U A C 1
ATOM 645 O O . LEU A 1 81 ? -19.695 5.664 15.501 1.00 85.94 81 LEU A O 1
ATOM 649 N N . PRO A 1 82 ? -20.794 4.325 16.934 1.00 82.69 82 PRO A N 1
ATOM 650 C CA . PRO A 1 82 ? -21.272 5.428 17.755 1.00 82.69 82 PRO A CA 1
ATOM 651 C C . PRO A 1 82 ? -20.094 6.149 18.425 1.00 82.69 82 PRO A C 1
ATOM 653 O O . PRO A 1 82 ? -19.332 5.543 19.186 1.00 82.69 82 PRO A O 1
ATOM 656 N N . SER A 1 83 ? -19.966 7.446 18.147 1.00 81.06 83 SER A N 1
ATOM 657 C CA . SER A 1 83 ? -19.025 8.349 18.808 1.00 81.06 83 SER A CA 1
ATOM 658 C C . SER A 1 83 ? -19.688 9.065 19.985 1.00 81.06 83 SER A C 1
ATOM 660 O O . SER A 1 83 ? -20.812 9.555 19.865 1.00 81.06 83 SER A O 1
ATOM 662 N N . THR A 1 84 ? -18.983 9.160 21.108 1.00 81.12 84 THR A N 1
ATOM 663 C CA . THR A 1 84 ? -19.374 9.965 22.271 1.00 81.12 84 THR A CA 1
ATOM 664 C C . THR A 1 84 ? -18.569 11.262 22.270 1.00 81.12 84 THR A C 1
ATOM 666 O O . THR A 1 84 ? -17.349 11.217 22.157 1.00 81.12 84 THR A O 1
ATOM 669 N N . GLU A 1 85 ? -19.227 12.410 22.407 1.00 78.06 85 GLU A N 1
ATOM 670 C CA . GLU A 1 85 ? -18.561 13.708 22.595 1.00 78.06 85 GLU A CA 1
ATOM 671 C C . GLU A 1 85 ? -17.930 13.756 24.001 1.00 78.06 85 GLU A C 1
ATOM 673 O O . GLU A 1 85 ? -18.650 13.655 24.998 1.00 78.06 85 GLU A O 1
ATOM 678 N N . ASP A 1 86 ? -16.606 13.888 24.089 1.00 81.38 86 ASP A N 1
ATOM 679 C CA . ASP A 1 86 ? -15.860 14.082 25.340 1.00 81.38 86 ASP A CA 1
ATOM 680 C C . ASP A 1 86 ? -15.127 15.438 25.327 1.00 81.38 86 ASP A C 1
ATOM 682 O O . ASP A 1 86 ? -14.991 16.076 24.282 1.00 81.38 86 ASP A O 1
ATOM 686 N N . VAL A 1 87 ? -14.645 15.899 26.486 1.00 80.44 87 VAL A N 1
ATOM 687 C CA . VAL A 1 87 ? -13.935 17.187 26.647 1.00 80.44 87 VAL A CA 1
ATOM 688 C C . VAL A 1 87 ? -12.685 17.264 25.758 1.00 80.44 87 VAL A C 1
ATOM 690 O O . VAL A 1 87 ? -12.338 18.343 25.277 1.00 80.44 87 VAL A O 1
ATOM 693 N N . ASP A 1 88 ? -12.058 16.117 25.492 1.00 82.12 88 ASP A N 1
ATOM 694 C CA . ASP A 1 88 ? -10.876 15.977 24.636 1.00 82.12 88 ASP A CA 1
ATOM 695 C C . ASP A 1 88 ? -11.216 15.690 23.152 1.00 82.12 88 ASP A C 1
ATOM 697 O O . ASP A 1 88 ? -10.312 15.591 22.319 1.00 82.12 88 ASP A O 1
ATOM 701 N N . GLY A 1 89 ? -12.506 15.577 22.800 1.00 84.50 89 GLY A N 1
ATOM 702 C CA . GLY A 1 89 ? -13.003 15.339 21.439 1.00 84.50 89 GLY A CA 1
ATOM 703 C C . GLY A 1 89 ? -13.898 14.096 21.293 1.00 84.50 89 GLY A C 1
ATOM 704 O O . GLY A 1 89 ? -14.200 13.414 22.272 1.00 84.50 89 GLY A O 1
ATOM 705 N N . PRO A 1 90 ? -14.352 13.779 20.065 1.00 82.94 90 PRO A N 1
ATOM 706 C CA . PRO A 1 90 ? -15.229 12.638 19.814 1.00 82.94 90 PRO A CA 1
ATOM 707 C C . PRO A 1 90 ? -14.483 11.308 19.992 1.00 82.94 90 PRO A C 1
ATOM 709 O O . PRO A 1 90 ? -13.538 10.997 19.263 1.00 82.94 90 PRO A O 1
ATOM 712 N N . LEU A 1 91 ? -14.939 10.495 20.943 1.00 83.31 91 LEU A N 1
ATOM 713 C CA . LEU A 1 91 ? -14.375 9.190 21.268 1.00 83.31 91 LEU A CA 1
ATOM 714 C C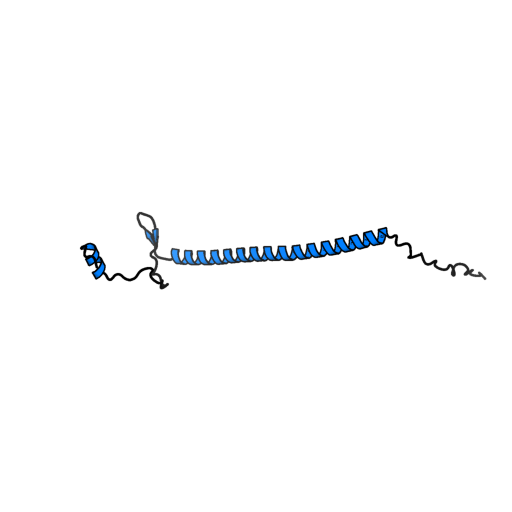 . LEU A 1 91 ? -15.209 8.066 20.642 1.00 83.31 91 LEU A C 1
ATOM 716 O O . LEU A 1 91 ? -16.419 7.983 20.849 1.00 83.31 91 LEU A O 1
ATOM 720 N N . VAL A 1 92 ? -14.564 7.168 19.897 1.00 83.44 92 VAL A N 1
ATOM 721 C CA . VAL A 1 92 ? -15.218 6.005 19.276 1.00 83.44 92 VAL A CA 1
ATOM 722 C C . VAL A 1 92 ? -15.088 4.780 20.180 1.00 83.44 92 VAL A C 1
ATOM 724 O O . VAL A 1 92 ? -13.983 4.394 20.564 1.00 83.44 92 VAL A O 1
ATOM 727 N N . ASN A 1 93 ? -16.211 4.121 20.476 1.00 81.19 93 ASN A N 1
ATOM 728 C CA . ASN A 1 93 ? -16.215 2.877 21.247 1.00 81.19 93 ASN A CA 1
ATOM 729 C C . ASN A 1 93 ? -15.914 1.670 20.350 1.00 81.19 93 ASN A C 1
ATOM 731 O O . ASN A 1 93 ? -16.761 1.225 19.573 1.00 81.19 93 ASN A O 1
ATOM 735 N N . LEU A 1 94 ? -14.704 1.121 20.479 1.00 84.88 94 LEU A N 1
ATOM 736 C CA . LEU A 1 94 ? -14.267 -0.041 19.707 1.00 84.88 94 LEU A CA 1
ATOM 737 C C . LEU A 1 94 ? -14.784 -1.360 20.306 1.00 84.88 94 LEU A C 1
ATOM 739 O O . LEU A 1 94 ? -14.806 -1.519 21.531 1.00 84.88 94 LEU A O 1
ATOM 743 N N . PRO A 1 95 ? -15.154 -2.343 19.465 1.00 84.12 95 PRO A N 1
ATOM 744 C CA . PRO A 1 95 ? -15.491 -3.677 19.938 1.00 84.12 95 PRO A CA 1
ATOM 745 C C . PRO A 1 95 ? -14.263 -4.366 20.558 1.00 84.12 95 PRO A C 1
ATOM 747 O O . PRO A 1 95 ? -13.120 -4.036 20.226 1.00 84.12 95 PRO A O 1
ATOM 750 N N . PRO A 1 96 ? -14.471 -5.358 21.442 1.00 86.88 96 PRO A N 1
ATOM 751 C CA . PRO A 1 96 ? -13.368 -6.114 22.016 1.00 86.88 96 PRO A CA 1
ATOM 752 C C . PRO A 1 96 ? -12.536 -6.798 20.916 1.00 86.88 96 PRO A C 1
ATOM 754 O O . PRO A 1 96 ? -13.096 -7.279 19.925 1.00 86.88 96 PRO A O 1
ATOM 757 N N . PRO A 1 97 ? -11.204 -6.892 21.082 1.00 85.75 97 PRO A N 1
ATOM 758 C CA . PRO A 1 97 ? -10.332 -7.463 20.067 1.00 85.75 97 PRO A CA 1
ATOM 759 C C . PRO A 1 97 ? -10.663 -8.942 19.840 1.00 85.75 97 PRO A C 1
ATOM 761 O O . PRO A 1 97 ? -10.589 -9.767 20.754 1.00 85.75 97 PRO A O 1
ATOM 764 N N . LEU A 1 98 ? -11.017 -9.283 18.600 1.00 88.38 98 LEU A N 1
ATOM 765 C CA . LEU A 1 98 ? -11.333 -10.658 18.203 1.00 88.38 98 LEU A CA 1
ATOM 766 C C . LEU A 1 98 ? -10.073 -11.536 18.136 1.00 88.38 98 LEU A C 1
ATOM 768 O O . LEU A 1 98 ? -10.115 -12.736 18.413 1.00 88.38 98 LEU A O 1
ATOM 772 N N . THR A 1 99 ? -8.934 -10.936 17.789 1.00 86.62 99 THR A N 1
ATOM 773 C CA . THR A 1 99 ? -7.653 -11.627 17.647 1.00 86.62 99 THR A CA 1
ATOM 774 C C . THR A 1 99 ? -7.105 -12.037 19.011 1.00 86.62 99 THR A C 1
ATOM 776 O O . THR A 1 99 ? -6.722 -11.194 19.824 1.00 86.62 99 THR A O 1
ATOM 779 N N . LYS A 1 100 ? -7.035 -13.347 19.264 1.00 86.12 100 LYS A N 1
ATOM 780 C CA . LYS A 1 100 ? -6.393 -13.898 20.462 1.00 86.12 100 LYS A CA 1
ATOM 781 C C . LYS A 1 100 ? -4.880 -13.744 20.334 1.00 86.12 100 LYS A C 1
ATOM 783 O O . LYS A 1 100 ? -4.241 -14.483 19.594 1.00 86.12 100 LYS A O 1
ATOM 788 N N . LEU A 1 101 ? -4.320 -12.779 21.055 1.00 87.69 101 LEU A N 1
ATOM 789 C CA . LEU A 1 101 ? -2.877 -12.573 21.106 1.00 87.69 101 LEU A CA 1
ATOM 790 C C . LEU A 1 101 ? -2.264 -13.373 22.266 1.00 87.69 101 LEU A C 1
ATOM 792 O O . LEU A 1 101 ? -2.840 -13.394 23.361 1.00 87.69 101 LEU A O 1
ATOM 796 N N . PRO A 1 102 ? -1.108 -14.034 22.057 1.00 88.00 102 PRO A N 1
ATOM 797 C CA . PRO A 1 102 ? -0.368 -14.642 23.149 1.00 88.00 102 PRO A CA 1
ATOM 798 C C . PRO A 1 102 ? 0.085 -13.532 24.092 1.00 88.00 102 PRO A C 1
ATOM 800 O O . PRO A 1 102 ? 0.613 -12.502 23.675 1.00 88.00 102 PRO A O 1
ATOM 803 N N . ARG A 1 103 ? -0.158 -13.721 25.383 1.00 86.81 103 ARG A N 1
ATOM 804 C CA . ARG A 1 103 ? 0.204 -12.709 26.364 1.00 86.81 103 ARG A CA 1
ATOM 805 C C . ARG A 1 103 ? 1.700 -12.747 26.640 1.00 86.81 103 ARG A C 1
ATOM 807 O O . ARG A 1 103 ? 2.256 -13.817 26.859 1.00 86.81 103 ARG A O 1
ATOM 814 N N . GLU A 1 104 ? 2.304 -11.567 26.721 1.00 87.31 104 GLU A N 1
ATOM 815 C CA . GLU A 1 104 ? 3.735 -11.390 26.989 1.00 87.31 104 GLU A CA 1
ATOM 816 C C . GLU A 1 104 ? 4.177 -11.966 28.348 1.00 87.31 104 GLU A C 1
ATOM 818 O O . GLU A 1 104 ? 5.257 -12.533 28.478 1.00 87.31 104 GLU A O 1
ATOM 823 N N . LYS A 1 105 ? 3.328 -11.860 29.376 1.00 85.69 105 LYS A N 1
ATOM 824 C CA . LYS A 1 105 ? 3.624 -12.292 30.752 1.00 85.69 105 LYS A CA 1
ATOM 825 C C . LYS A 1 105 ? 2.630 -13.338 31.243 1.00 85.69 105 LYS A C 1
ATOM 827 O O . LYS A 1 105 ? 1.518 -13.380 30.740 1.00 85.69 105 LYS A O 1
ATOM 832 N N . HIS A 1 106 ? 2.982 -14.129 32.266 1.00 82.12 106 HIS A N 1
ATOM 833 C CA . HIS A 1 106 ? 2.059 -15.025 32.989 1.00 82.12 106 HIS A CA 1
ATOM 834 C C . HIS A 1 106 ? 1.004 -14.268 33.835 1.00 82.12 106 HIS A C 1
ATOM 836 O O . HIS A 1 106 ? 1.163 -13.083 34.128 1.00 82.12 106 HIS A O 1
ATOM 842 N N . VAL 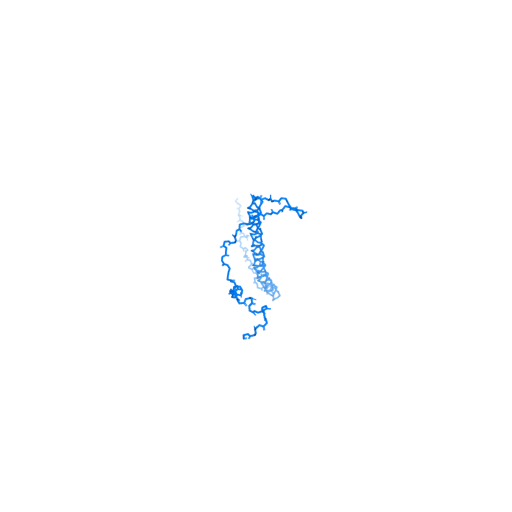A 1 107 ? -0.147 -14.897 34.156 1.00 83.62 107 VAL A N 1
ATOM 843 C CA . VAL A 1 107 ? -1.277 -14.224 34.834 1.00 83.62 107 VAL A CA 1
ATOM 844 C C . VAL A 1 107 ? -0.875 -14.311 36.268 1.00 83.62 107 VAL A C 1
ATOM 846 O O . VAL A 1 107 ? -0.912 -15.393 36.830 1.00 83.62 107 VAL A O 1
ATOM 849 N N . ILE A 1 108 ? -0.398 -13.204 36.827 1.00 81.00 108 ILE A N 1
ATOM 850 C CA . ILE A 1 108 ? -0.150 -13.182 38.258 1.00 81.00 108 ILE A CA 1
ATOM 851 C C . ILE A 1 108 ? -1.539 -13.252 38.897 1.00 81.00 108 ILE A C 1
ATOM 853 O O . ILE A 1 108 ? -2.334 -12.335 38.675 1.00 81.00 108 ILE A O 1
ATOM 857 N N . PRO A 1 109 ? -1.872 -14.322 39.635 1.00 79.75 109 PRO A N 1
ATOM 858 C CA . PRO A 1 109 ? -3.160 -14.399 40.303 1.00 79.75 109 PRO A CA 1
ATOM 859 C C . PRO A 1 109 ? -3.237 -13.267 41.334 1.00 79.75 109 PRO A C 1
ATOM 861 O O . PRO A 1 109 ? -2.244 -12.980 42.007 1.00 79.75 109 PRO A O 1
ATOM 864 N N . HIS A 1 110 ? -4.404 -12.629 41.472 1.00 68.50 110 HIS A N 1
ATOM 865 C CA . HIS A 1 110 ? -4.589 -11.441 42.323 1.00 68.50 110 HIS A CA 1
ATOM 866 C C . HIS A 1 110 ? -4.123 -11.631 43.781 1.00 68.50 110 HIS A C 1
ATOM 868 O O . HIS A 1 110 ? -3.726 -10.661 44.433 1.00 68.50 110 HIS A O 1
ATOM 874 N N . SER A 1 111 ? -4.097 -12.872 44.277 1.00 64.06 111 SER A N 1
ATOM 875 C CA . SER A 1 111 ? -3.568 -13.225 45.598 1.00 64.06 111 SER A CA 1
ATOM 876 C C . SER A 1 111 ? -2.067 -12.935 45.749 1.00 64.06 111 SER A C 1
ATOM 878 O O . SER A 1 111 ? -1.648 -12.437 46.791 1.00 64.06 111 SER A O 1
ATOM 880 N N . TYR A 1 112 ? -1.252 -13.156 44.715 1.00 59.31 112 TYR A N 1
ATOM 881 C CA . TYR A 1 112 ? 0.211 -13.011 44.776 1.00 59.31 112 TYR A CA 1
ATOM 882 C C . TYR A 1 112 ? 0.675 -11.547 44.784 1.00 59.31 112 TYR A C 1
ATOM 884 O O . TYR A 1 112 ? 1.674 -11.209 45.422 1.00 59.31 112 TYR A O 1
ATOM 892 N N . SER A 1 113 ? -0.066 -10.649 44.131 1.00 59.62 113 SER A N 1
ATOM 893 C CA . SER A 1 113 ? 0.204 -9.203 44.144 1.00 59.62 113 SER A CA 1
ATOM 894 C C . SER A 1 113 ? 0.060 -8.579 45.539 1.00 59.62 113 SER A C 1
ATOM 896 O O . SER A 1 113 ? 0.797 -7.650 45.870 1.00 59.62 113 SER A O 1
ATOM 898 N N . SER A 1 114 ? -0.823 -9.124 46.386 1.00 58.78 114 SER A N 1
ATOM 899 C CA . SER A 1 114 ? -0.993 -8.672 47.775 1.00 58.78 114 SER A CA 1
ATOM 900 C C . SER A 1 114 ? 0.182 -9.086 48.674 1.00 58.78 114 SER A C 1
ATOM 902 O O . SER A 1 114 ? 0.612 -8.307 49.522 1.00 58.78 114 SER A O 1
ATOM 904 N N . PHE A 1 115 ? 0.775 -10.267 48.451 1.00 59.59 115 PHE A N 1
ATOM 905 C CA . PHE A 1 115 ? 1.943 -10.729 49.218 1.00 59.59 115 PHE A CA 1
ATOM 906 C C . PHE A 1 115 ? 3.203 -9.906 48.939 1.00 59.59 115 PHE A C 1
ATOM 908 O O . PHE A 1 115 ? 3.937 -9.580 49.872 1.00 59.59 115 PHE A O 1
ATOM 915 N N . LYS A 1 116 ? 3.418 -9.495 47.682 1.00 59.00 116 LYS A N 1
ATOM 916 C CA . LYS A 1 116 ? 4.563 -8.648 47.316 1.00 59.00 116 LYS A CA 1
ATOM 917 C C . LYS A 1 116 ? 4.450 -7.233 47.898 1.00 59.00 116 LYS A C 1
ATOM 919 O O . LYS A 1 116 ? 5.451 -6.672 48.329 1.00 59.00 116 LYS A O 1
ATOM 924 N N . SER A 1 117 ? 3.234 -6.679 47.961 1.00 61.62 117 SER A N 1
ATOM 925 C CA . SER A 1 117 ? 2.956 -5.388 48.615 1.00 61.62 117 SER A CA 1
ATOM 926 C C . SER A 1 117 ? 3.225 -5.418 50.124 1.00 61.62 117 SER A C 1
ATOM 928 O O . SER A 1 117 ? 3.613 -4.397 50.683 1.00 61.62 117 SER A O 1
ATOM 930 N N . LYS A 1 118 ? 3.066 -6.575 50.777 1.00 67.50 118 LYS A N 1
ATOM 931 C CA . LYS A 1 118 ? 3.331 -6.750 52.213 1.00 67.50 118 LYS A CA 1
ATOM 932 C C . LYS A 1 118 ? 4.791 -7.094 52.544 1.00 67.50 118 LYS A C 1
ATOM 934 O O . LYS A 1 118 ? 5.096 -7.400 53.690 1.00 67.50 118 LYS A O 1
ATOM 939 N N . GLY A 1 119 ? 5.699 -7.036 51.567 1.00 62.31 119 GLY A N 1
ATOM 940 C CA . GLY A 1 119 ? 7.139 -7.181 51.805 1.00 62.31 119 GLY A CA 1
ATOM 941 C C . GLY A 1 119 ? 7.615 -8.607 52.096 1.00 62.31 119 GLY A C 1
ATOM 942 O O . GLY A 1 119 ? 8.770 -8.791 52.475 1.00 62.31 119 GLY A O 1
ATOM 943 N N . TYR A 1 120 ? 6.778 -9.627 51.895 1.00 59.28 120 TYR A N 1
ATOM 944 C CA . TYR A 1 120 ? 7.212 -11.014 52.039 1.00 59.28 120 TYR A CA 1
ATOM 945 C C . TYR A 1 120 ? 8.004 -11.441 50.797 1.00 59.28 120 TYR A C 1
ATOM 947 O O . TYR A 1 120 ? 7.490 -11.427 49.675 1.00 59.28 120 TYR A O 1
ATOM 955 N N . LYS A 1 121 ? 9.279 -11.785 51.005 1.00 53.59 121 LYS A N 1
ATOM 956 C CA . LYS A 1 121 ? 10.182 -12.319 49.982 1.00 53.59 121 LYS A CA 1
ATOM 957 C C . LYS A 1 121 ? 9.950 -13.828 49.896 1.00 53.59 121 LYS A C 1
ATOM 959 O O . LYS A 1 121 ? 10.131 -14.518 50.896 1.00 53.59 121 LYS A O 1
ATOM 964 N N . ILE A 1 122 ? 9.490 -14.291 48.737 1.00 63.06 122 ILE A N 1
ATOM 965 C CA . ILE A 1 122 ? 9.423 -15.719 48.396 1.00 63.06 122 ILE A CA 1
ATOM 966 C C . ILE A 1 122 ? 10.793 -16.150 47.886 1.00 63.06 122 ILE A C 1
ATOM 968 O O . ILE A 1 122 ? 11.391 -15.341 47.133 1.00 63.06 122 ILE A O 1
#

InterPro domains:
  IPR007023 Ribosomal biogenesis regulatory protein [PF04939] (52-109)

pLDDT: mean 78.1, std 14.38, range [39.5, 97.12]

Sequence (122 aa):
MWTLDTSWLLTPIKPSPLNHLFPGTIFLLLLLLLLLQGFFVISEFDSALLTLIEHREDLVKQCLLKGTHLVQAIADALFTLPSTEDVDGPLVNLPPPLTKLPREKHVIPHSYSSFKSKGYKI

Organism: Vigna mungo (NCBI:txid3915)

Secondary structure (DSSP, 8-state):
------TTS-------------HHHHHHHHHHHHHHHHHHHHHHHHHHHHHHHHHHHHHHHHHHHHHHHHHHHHHHHHHTSPEEEETTEEEE-PPPP-S-PPPSS----HHHHHHHHTT---

Foldseek 3Di:
DDDDDPVPVDDPPDPDPPPCCPPVVVVVVVVVVVVVVVVVVVVVVVVVVVVVVVVVVVVVVVVVVVVVVVVVVVVVVQVVADWDQDPVGTDGDDDDDPDDDDDPDDDPPPVVVVCVVVVDDD

Radius of gyration: 44.48 Å; chains: 1; bounding box: 64×33×151 Å